Protein AF-A0A2D5QHW6-F1 (afdb_monomer_lite)

Sequence (62 aa):
TIDGQPGSPKKMLMFANNRTSPNCCPGTFSTSTGCVCTTENQRDFIAGRGDIVNGVKDEIEV

pLDDT: mean 83.82, std 16.3, range [33.31, 97.88]

Foldseek 3Di:
DQQPDVPDDDDPDSLPPWDAAQVLPPEPAHDPHHHTNDDPSNVVVVVVVVVPDPDPPDDPDD

Structure (mmCIF, N/CA/C/O backbone):
data_AF-A0A2D5QHW6-F1
#
_entry.id   AF-A0A2D5QHW6-F1
#
loop_
_atom_site.group_PDB
_atom_site.id
_atom_site.type_symbol
_atom_site.label_atom_id
_atom_site.label_alt_id
_atom_site.label_comp_id
_atom_site.label_asym_id
_atom_site.label_entity_id
_atom_site.label_seq_id
_atom_site.pdbx_PDB_ins_code
_atom_site.Cartn_x
_atom_site.Cartn_y
_atom_site.Cartn_z
_atom_site.occupancy
_atom_site.B_iso_or_equiv
_atom_site.auth_seq_id
_atom_site.auth_comp_id
_atom_site.auth_asym_id
_atom_site.auth_atom_id
_atom_site.pdbx_PDB_model_num
ATOM 1 N N . THR A 1 1 ? -8.699 -6.122 2.817 1.00 78.31 1 THR A N 1
ATOM 2 C CA . THR A 1 1 ? -7.520 -5.251 2.619 1.00 78.31 1 THR A CA 1
ATOM 3 C C . THR A 1 1 ? -7.142 -4.642 3.954 1.00 78.31 1 THR A C 1
ATOM 5 O O . THR A 1 1 ? -8.021 -4.547 4.794 1.00 78.31 1 THR A O 1
ATOM 8 N N . ILE A 1 2 ? -5.867 -4.334 4.211 1.00 88.81 2 ILE A N 1
ATOM 9 C CA . ILE A 1 2 ? -5.456 -3.676 5.467 1.00 88.81 2 ILE A CA 1
ATOM 10 C C . ILE A 1 2 ? -5.597 -2.180 5.217 1.00 88.81 2 ILE A C 1
ATOM 12 O O . ILE A 1 2 ? -4.885 -1.684 4.354 1.00 88.81 2 ILE A O 1
ATOM 16 N N . ASP A 1 3 ? -6.548 -1.503 5.854 1.00 88.81 3 ASP A N 1
ATOM 17 C CA . ASP A 1 3 ? -6.974 -0.146 5.468 1.00 88.81 3 ASP A CA 1
ATOM 18 C C . ASP A 1 3 ? -7.324 0.781 6.644 1.00 88.81 3 ASP A C 1
ATOM 20 O O . ASP A 1 3 ? -7.784 1.894 6.427 1.00 88.81 3 ASP A O 1
ATOM 24 N N . GLY A 1 4 ? -7.087 0.338 7.881 1.00 86.12 4 GLY A N 1
ATOM 25 C CA . GLY A 1 4 ? -7.317 1.144 9.081 1.00 86.12 4 GLY A CA 1
ATOM 26 C C . GLY A 1 4 ? -8.744 1.121 9.631 1.00 86.12 4 GLY A C 1
ATOM 27 O O . GLY A 1 4 ? -8.965 1.690 10.697 1.00 86.12 4 GLY A O 1
ATOM 28 N N . GLN A 1 5 ? -9.691 0.444 8.973 1.00 89.94 5 GLN A N 1
ATOM 29 C CA . GLN A 1 5 ? -11.072 0.354 9.455 1.00 89.94 5 GLN A CA 1
ATOM 30 C C . GLN A 1 5 ? -11.223 -0.632 10.630 1.00 89.94 5 GLN A C 1
ATOM 32 O O . GLN A 1 5 ? -10.561 -1.682 10.654 1.00 89.94 5 GLN A O 1
ATOM 37 N N . PRO A 1 6 ? -12.113 -0.355 11.603 1.00 87.50 6 PRO A N 1
ATOM 38 C CA . PRO A 1 6 ? -12.479 -1.323 12.632 1.00 87.50 6 PRO A CA 1
ATOM 39 C C . PRO A 1 6 ? -13.005 -2.619 11.998 1.00 87.50 6 PRO A C 1
ATOM 41 O O . PRO A 1 6 ? -13.899 -2.600 11.161 1.00 87.50 6 PRO A O 1
ATOM 44 N N . GLY A 1 7 ? -12.433 -3.763 12.381 1.00 87.94 7 GLY A N 1
ATOM 45 C CA . GLY A 1 7 ? -12.815 -5.075 11.838 1.00 87.94 7 GLY A CA 1
ATOM 46 C C . GLY A 1 7 ? -12.074 -5.500 10.565 1.00 87.94 7 GLY A C 1
ATOM 47 O O . GLY A 1 7 ? -12.158 -6.670 10.189 1.00 87.94 7 GLY A O 1
ATOM 48 N N . SER A 1 8 ? -11.281 -4.622 9.941 1.00 88.19 8 SER A N 1
ATOM 49 C CA . SER A 1 8 ? -10.412 -5.029 8.833 1.00 88.19 8 SER A CA 1
ATOM 50 C C . SER A 1 8 ? -9.312 -5.997 9.296 1.00 88.19 8 SER A C 1
ATOM 52 O O . SER A 1 8 ? -8.823 -5.901 10.430 1.00 88.19 8 SER A O 1
ATOM 54 N N . PRO A 1 9 ? -8.863 -6.927 8.425 1.00 88.19 9 PRO A N 1
ATOM 55 C CA . PRO A 1 9 ? -7.733 -7.796 8.727 1.00 88.19 9 PRO A CA 1
ATOM 56 C C . PRO A 1 9 ? -6.489 -6.987 9.113 1.00 88.19 9 PRO A C 1
ATOM 58 O O . PRO A 1 9 ? -6.252 -5.903 8.582 1.00 88.19 9 PRO A O 1
ATOM 61 N N . LYS A 1 10 ? -5.662 -7.540 10.006 1.00 89.31 10 LYS A N 1
ATOM 62 C CA . LYS A 1 10 ? -4.416 -6.917 10.482 1.00 89.31 10 LYS A CA 1
ATOM 63 C C . LYS A 1 10 ? -3.205 -7.728 10.019 1.00 89.31 10 LYS A C 1
ATOM 65 O O . LYS A 1 10 ? -3.229 -8.960 10.053 1.00 89.31 10 LYS A O 1
ATOM 70 N N . LYS A 1 11 ? -2.144 -7.043 9.590 1.00 90.75 11 LYS A N 1
ATOM 71 C CA . LYS A 1 11 ? -0.845 -7.618 9.193 1.00 90.75 11 LYS A CA 1
ATOM 72 C C . LYS A 1 11 ? 0.276 -6.638 9.546 1.00 90.75 11 LYS A C 1
ATOM 74 O O . LYS A 1 11 ? 0.024 -5.442 9.642 1.00 90.75 11 LYS A O 1
ATOM 79 N N . MET A 1 12 ? 1.503 -7.145 9.692 1.00 89.12 12 MET A N 1
ATOM 80 C CA . MET A 1 12 ? 2.687 -6.307 9.948 1.00 89.12 12 MET A CA 1
ATOM 81 C C . MET A 1 12 ? 3.011 -5.384 8.766 1.00 89.12 12 MET A C 1
ATOM 83 O O . MET A 1 12 ? 3.416 -4.246 8.966 1.00 89.12 12 MET A O 1
ATOM 87 N N . LEU A 1 13 ? 2.791 -5.860 7.535 1.00 89.62 13 LEU A N 1
ATOM 88 C CA . LEU A 1 13 ? 2.929 -5.067 6.318 1.00 89.62 13 LEU A CA 1
ATOM 89 C C . LEU A 1 13 ? 1.546 -4.682 5.784 1.00 89.62 13 LEU A C 1
ATOM 91 O O . LEU A 1 13 ? 0.762 -5.546 5.389 1.00 89.62 13 LEU A O 1
ATOM 95 N N . MET A 1 14 ? 1.281 -3.378 5.730 1.00 90.19 14 MET A N 1
ATOM 96 C CA . MET A 1 14 ? 0.028 -2.794 5.234 1.00 90.19 14 MET A CA 1
ATOM 97 C C . MET A 1 14 ? -0.334 -3.278 3.819 1.00 90.19 14 MET A C 1
ATOM 99 O O . MET A 1 14 ? -1.483 -3.613 3.543 1.00 90.19 14 MET A O 1
ATOM 103 N N . PHE A 1 15 ? 0.660 -3.374 2.932 1.00 93.25 15 PHE A N 1
ATOM 104 C CA . PHE A 1 15 ? 0.464 -3.710 1.519 1.00 93.25 15 PHE A CA 1
ATOM 105 C C . PHE A 1 15 ? 0.547 -5.206 1.200 1.00 93.25 15 PHE A C 1
ATOM 107 O O . PHE A 1 15 ? 0.587 -5.575 0.030 1.00 93.25 15 PHE A O 1
ATOM 114 N N . ALA A 1 16 ? 0.554 -6.084 2.211 1.00 91.25 16 ALA A N 1
ATOM 115 C CA . ALA A 1 16 ? 0.771 -7.525 2.028 1.00 91.25 16 ALA A CA 1
ATOM 116 C C . ALA A 1 16 ? -0.219 -8.202 1.059 1.00 91.25 16 ALA A C 1
ATOM 118 O O . ALA A 1 16 ? 0.106 -9.230 0.477 1.00 91.25 16 ALA A O 1
ATOM 119 N N . ASN A 1 17 ? -1.417 -7.632 0.891 1.00 91.00 17 ASN A N 1
ATOM 120 C CA . ASN A 1 17 ? -2.475 -8.176 0.033 1.00 91.00 17 ASN A CA 1
ATOM 121 C C . ASN A 1 17 ? -2.755 -7.305 -1.203 1.00 91.00 17 ASN A C 1
ATOM 123 O O . ASN A 1 17 ? -3.728 -7.547 -1.919 1.00 91.00 17 ASN A O 1
ATOM 127 N N . ASN A 1 18 ? -1.966 -6.256 -1.429 1.00 93.69 18 ASN A N 1
ATOM 128 C CA . ASN A 1 18 ? -2.159 -5.377 -2.572 1.00 93.69 18 ASN A CA 1
ATOM 129 C C . ASN A 1 18 ? -1.570 -6.022 -3.829 1.00 93.69 18 ASN A C 1
ATOM 131 O O . ASN A 1 18 ? -0.504 -6.635 -3.800 1.00 93.69 18 ASN A O 1
ATOM 135 N N . ARG A 1 19 ? -2.271 -5.864 -4.955 1.00 95.38 19 ARG A N 1
ATOM 136 C CA . ARG A 1 19 ? -1.704 -6.190 -6.265 1.00 95.38 19 ARG A CA 1
ATOM 137 C C . ARG A 1 19 ? -0.653 -5.142 -6.627 1.00 95.38 19 ARG A C 1
ATOM 139 O O . ARG A 1 19 ? -0.790 -3.978 -6.251 1.00 95.38 19 ARG A O 1
ATOM 146 N N . THR A 1 20 ? 0.334 -5.551 -7.412 1.00 96.62 20 THR A N 1
ATOM 147 C CA . THR A 1 20 ? 1.306 -4.643 -8.023 1.00 96.62 20 THR A CA 1
ATOM 148 C C . THR A 1 20 ? 1.219 -4.768 -9.537 1.00 96.62 20 THR A C 1
ATOM 150 O O . THR A 1 20 ? 1.161 -5.879 -10.064 1.00 96.62 20 THR A O 1
ATOM 153 N N . SER A 1 21 ? 1.161 -3.635 -10.236 1.00 97.50 21 SER A N 1
ATOM 154 C CA . SER A 1 21 ? 1.099 -3.582 -11.697 1.00 97.50 21 SER A CA 1
ATOM 155 C C . SER A 1 21 ? 1.585 -2.222 -12.207 1.00 97.50 21 SER A C 1
ATOM 157 O O . SER A 1 21 ? 1.374 -1.215 -11.525 1.00 97.50 21 SER A O 1
ATOM 159 N N . PRO A 1 22 ? 2.162 -2.139 -13.421 1.00 96.81 22 PRO A N 1
ATOM 160 C CA . PRO A 1 22 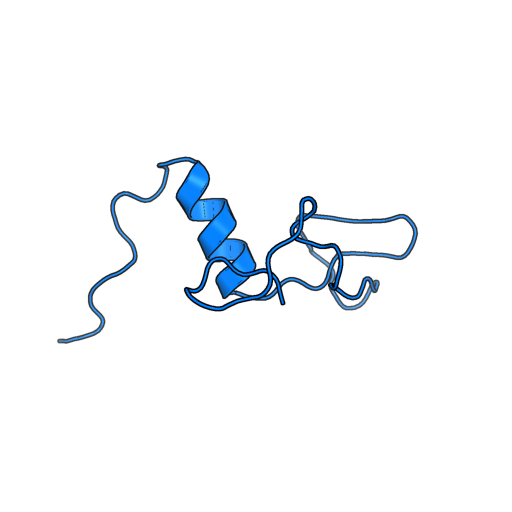? 2.422 -0.857 -14.077 1.00 96.81 22 PRO A CA 1
ATOM 161 C C . PRO A 1 22 ? 1.152 -0.0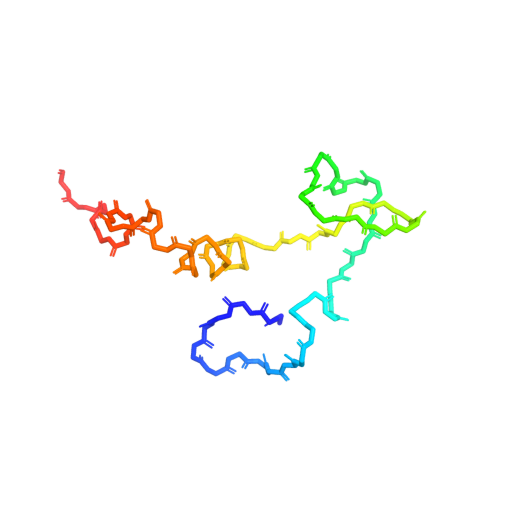12 -14.268 1.00 96.81 22 PRO A C 1
ATOM 163 O O . PRO A 1 22 ? 1.223 1.211 -14.244 1.00 96.81 22 PRO A O 1
ATOM 166 N N . ASN A 1 23 ? -0.022 -0.649 -14.367 1.00 97.25 23 ASN A N 1
ATOM 167 C CA . ASN A 1 23 ? -1.311 0.041 -14.513 1.00 97.25 23 ASN A CA 1
ATOM 168 C C . ASN A 1 23 ? -1.726 0.834 -13.265 1.00 97.25 23 ASN A C 1
ATOM 170 O O . ASN A 1 23 ? -2.638 1.648 -13.332 1.00 97.25 23 ASN A O 1
ATOM 174 N N . CYS A 1 24 ? -1.086 0.584 -12.123 1.00 95.38 24 CYS A N 1
ATOM 175 C CA . CYS A 1 24 ? -1.352 1.295 -10.875 1.00 95.38 24 CYS A CA 1
ATOM 176 C C . CYS A 1 24 ? -0.416 2.492 -10.670 1.00 95.38 24 CYS A C 1
ATOM 178 O O . CYS A 1 24 ? -0.357 3.040 -9.571 1.00 95.38 24 CYS A O 1
ATOM 180 N N . CYS A 1 25 ? 0.349 2.867 -11.699 1.00 95.12 25 CYS A N 1
ATOM 181 C CA . CYS A 1 25 ? 1.242 4.013 -11.675 1.00 95.12 25 CYS A CA 1
ATOM 182 C C . CYS A 1 25 ? 0.561 5.277 -12.245 1.00 95.12 25 CYS A C 1
ATOM 184 O O . CYS A 1 25 ? -0.234 5.166 -13.177 1.00 95.12 25 CYS A O 1
ATOM 186 N N . PRO A 1 26 ? 0.905 6.478 -11.741 1.00 92.31 26 PRO A N 1
ATOM 187 C CA . PRO A 1 26 ? 1.881 6.734 -10.680 1.00 92.31 26 PRO A CA 1
ATOM 188 C C . PRO A 1 26 ? 1.354 6.315 -9.298 1.00 92.31 26 PRO A C 1
ATOM 190 O O . PRO A 1 26 ? 0.201 6.558 -8.958 1.00 92.31 26 PRO A O 1
ATOM 193 N N . GLY A 1 27 ? 2.212 5.689 -8.492 1.00 90.44 27 GLY A N 1
ATOM 194 C CA . GLY A 1 27 ? 1.887 5.275 -7.128 1.00 90.44 27 GLY A CA 1
ATOM 195 C C . GLY A 1 27 ? 3.057 5.534 -6.184 1.00 90.44 27 GLY A C 1
ATOM 196 O O . GLY A 1 27 ? 4.212 5.399 -6.577 1.00 90.44 27 GLY A O 1
ATOM 197 N N . THR A 1 28 ? 2.759 5.908 -4.937 1.00 91.81 28 THR A N 1
ATOM 198 C CA . THR A 1 28 ? 3.761 6.277 -3.915 1.00 91.81 28 THR A CA 1
ATOM 199 C C . THR A 1 28 ? 4.686 5.122 -3.530 1.00 91.81 28 THR A C 1
ATOM 201 O O . THR A 1 28 ? 5.832 5.345 -3.155 1.00 91.81 28 THR A O 1
ATOM 204 N N . PHE A 1 29 ? 4.195 3.885 -3.623 1.00 93.56 29 PHE A N 1
ATOM 205 C CA . PHE A 1 29 ? 4.950 2.677 -3.309 1.00 93.56 29 PHE A CA 1
ATOM 206 C C . PHE A 1 29 ? 5.079 1.809 -4.555 1.00 93.56 29 PHE A C 1
ATOM 208 O O . PHE A 1 29 ? 4.120 1.642 -5.313 1.00 93.56 29 PHE A O 1
ATOM 215 N N . SER A 1 30 ? 6.255 1.222 -4.742 1.00 95.69 30 SER A N 1
ATOM 216 C CA . SER A 1 30 ? 6.588 0.402 -5.900 1.00 95.69 30 SER A CA 1
ATOM 217 C C . SER A 1 30 ? 7.294 -0.886 -5.489 1.00 95.69 30 SER A C 1
ATOM 219 O O . SER A 1 30 ? 7.818 -1.026 -4.384 1.00 95.69 30 SER A O 1
ATOM 221 N N . THR A 1 31 ? 7.267 -1.852 -6.398 1.00 94.19 31 THR A N 1
ATOM 222 C CA . THR A 1 31 ? 8.068 -3.077 -6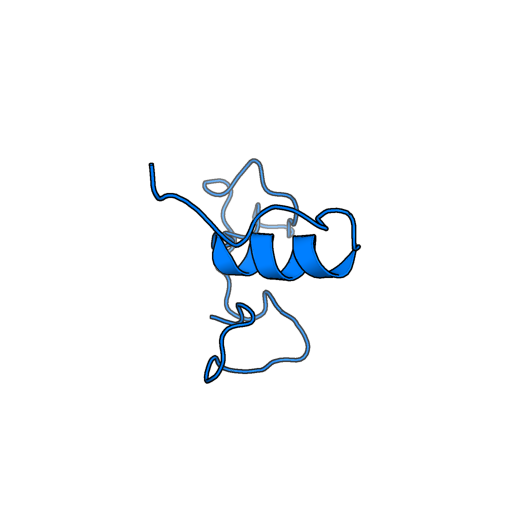.344 1.00 94.19 31 THR A CA 1
ATOM 223 C C . THR A 1 31 ? 8.756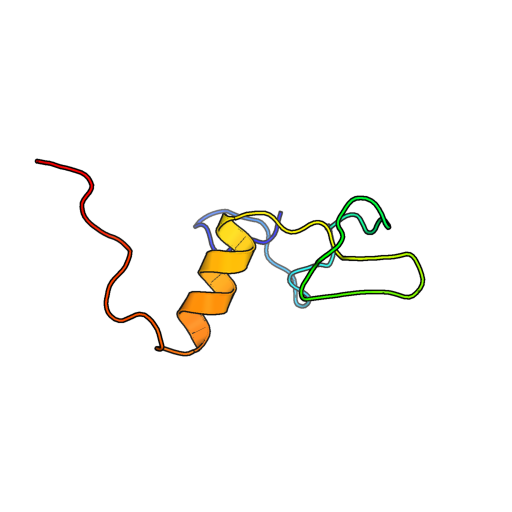 -3.264 -7.698 1.00 94.19 31 THR A C 1
ATOM 225 O O . THR A 1 31 ? 8.528 -2.483 -8.624 1.00 94.19 31 THR A O 1
ATOM 228 N N . SER A 1 32 ? 9.554 -4.323 -7.856 1.00 95.38 32 SER A N 1
ATOM 229 C CA . SER A 1 32 ? 10.209 -4.638 -9.134 1.00 95.38 32 SER A CA 1
ATOM 230 C C . SER A 1 32 ? 9.238 -4.872 -10.301 1.00 95.38 32 SER A C 1
ATOM 232 O O . SER A 1 32 ? 9.664 -4.822 -11.450 1.00 95.38 32 SER A O 1
ATOM 234 N N . THR A 1 33 ? 7.946 -5.103 -10.037 1.00 95.75 33 THR A N 1
ATOM 235 C CA . THR A 1 33 ? 6.929 -5.389 -11.064 1.00 95.75 33 THR A CA 1
ATOM 236 C C . THR A 1 33 ? 5.939 -4.243 -11.316 1.00 95.75 33 THR A C 1
ATOM 238 O O . THR A 1 33 ? 4.993 -4.417 -12.083 1.00 95.75 33 THR A O 1
ATOM 241 N N . GLY A 1 34 ? 6.128 -3.066 -10.705 1.00 96.62 34 GLY A N 1
ATOM 242 C CA . GLY A 1 34 ? 5.277 -1.883 -10.911 1.00 96.62 34 GLY A CA 1
ATOM 243 C C . GLY A 1 34 ? 4.880 -1.180 -9.611 1.00 96.62 34 GLY A C 1
ATOM 244 O O . GLY A 1 34 ? 5.506 -1.378 -8.568 1.00 96.62 34 GLY A O 1
ATOM 245 N N . CYS A 1 35 ? 3.821 -0.372 -9.654 1.00 97.88 35 CYS A N 1
ATOM 246 C CA . CYS A 1 35 ? 3.315 0.347 -8.483 1.00 97.88 35 CYS A CA 1
ATOM 247 C C . CYS A 1 35 ? 2.312 -0.496 -7.686 1.00 97.88 35 CYS A C 1
ATOM 249 O O . CYS A 1 35 ? 1.559 -1.297 -8.248 1.00 97.88 35 CYS A O 1
ATOM 251 N N . VAL A 1 36 ? 2.282 -0.297 -6.370 1.00 96.62 36 VAL A N 1
ATOM 252 C CA . VAL A 1 36 ? 1.311 -0.938 -5.477 1.00 96.62 36 VAL A CA 1
ATOM 253 C C . VAL A 1 36 ? -0.062 -0.301 -5.688 1.00 96.62 36 VAL A C 1
ATOM 255 O O . VAL A 1 36 ? -0.245 0.900 -5.484 1.00 96.62 36 VAL A O 1
ATOM 258 N N . CYS A 1 37 ? -1.051 -1.111 -6.056 1.00 95.56 37 CYS A N 1
ATOM 259 C CA . CYS A 1 37 ? -2.428 -0.671 -6.255 1.00 95.56 37 CYS A CA 1
ATOM 260 C C . CYS A 1 37 ? -3.098 -0.429 -4.894 1.00 95.56 37 CYS A C 1
ATOM 262 O O . CYS A 1 37 ? -3.639 -1.362 -4.301 1.00 95.56 37 CYS A O 1
ATOM 264 N N . THR A 1 38 ? -3.020 0.793 -4.364 1.00 94.44 38 THR A N 1
ATOM 265 C CA . THR A 1 38 ? -3.602 1.164 -3.059 1.00 94.44 38 THR A CA 1
ATOM 266 C C . THR A 1 38 ? -5.074 1.558 -3.168 1.00 94.44 38 THR A C 1
ATOM 268 O O . THR A 1 38 ? -5.522 2.053 -4.205 1.00 94.44 38 THR A O 1
ATOM 271 N N . THR A 1 39 ? -5.834 1.385 -2.086 1.00 92.56 39 THR A N 1
ATOM 272 C CA . THR A 1 39 ? -7.181 1.967 -1.964 1.00 92.56 39 THR A CA 1
ATOM 273 C C . THR A 1 39 ? -7.127 3.339 -1.293 1.00 92.56 39 THR A C 1
ATOM 275 O O . THR A 1 39 ? -6.125 3.702 -0.679 1.00 92.56 39 THR A O 1
ATOM 278 N N . GLU A 1 40 ? -8.208 4.105 -1.403 1.00 91.19 40 GLU A N 1
ATOM 279 C CA . GLU A 1 40 ? -8.336 5.421 -0.769 1.00 91.19 40 GLU A CA 1
ATOM 280 C C . GLU A 1 40 ? -8.207 5.345 0.754 1.00 91.19 40 GLU A C 1
ATOM 282 O O . GLU A 1 40 ? -7.318 5.977 1.310 1.00 91.19 40 GLU A O 1
ATOM 287 N N . ASN A 1 41 ? -8.945 4.441 1.405 1.00 91.06 41 ASN A N 1
ATOM 288 C CA . ASN A 1 41 ? -8.827 4.206 2.849 1.00 91.06 41 ASN A CA 1
ATOM 289 C C . ASN A 1 41 ? -7.384 3.922 3.297 1.00 91.06 41 ASN A C 1
ATOM 291 O O . ASN A 1 41 ? -6.958 4.387 4.349 1.00 91.06 41 ASN A O 1
ATOM 295 N N . GLN A 1 42 ? -6.602 3.180 2.499 1.00 92.62 42 GLN A N 1
ATOM 296 C CA . GLN A 1 42 ? -5.196 2.924 2.823 1.00 92.62 42 GLN A CA 1
ATOM 297 C C . GLN A 1 42 ? -4.352 4.197 2.767 1.00 92.62 42 GLN A C 1
ATOM 299 O O . GLN A 1 42 ? -3.470 4.373 3.608 1.00 92.62 42 GLN A O 1
ATOM 304 N N . ARG A 1 43 ? -4.604 5.063 1.779 1.00 91.00 43 ARG A N 1
ATOM 305 C CA . ARG A 1 43 ? -3.906 6.345 1.634 1.00 91.00 43 ARG A CA 1
ATOM 306 C C . ARG A 1 43 ? -4.266 7.280 2.780 1.00 91.00 43 ARG A C 1
ATOM 308 O O . ARG A 1 43 ? -3.357 7.797 3.421 1.00 91.00 43 ARG A O 1
ATOM 315 N N . ASP A 1 44 ? -5.547 7.390 3.107 1.00 89.75 44 ASP A N 1
ATOM 316 C CA . ASP A 1 44 ? -6.035 8.186 4.233 1.00 89.75 44 ASP A CA 1
ATOM 317 C C . ASP A 1 44 ? -5.455 7.714 5.564 1.00 89.75 44 ASP A C 1
ATOM 319 O O . ASP A 1 44 ? -4.996 8.516 6.375 1.00 89.75 44 ASP A O 1
ATOM 323 N N . PHE A 1 45 ? -5.440 6.398 5.787 1.00 88.75 45 PHE A N 1
ATOM 324 C CA . PHE A 1 45 ? -4.911 5.823 7.016 1.00 88.75 45 PHE A CA 1
ATOM 325 C C . PHE A 1 45 ? -3.407 6.071 7.180 1.00 88.75 45 PHE A C 1
ATOM 327 O O . PHE A 1 45 ? -2.929 6.196 8.304 1.00 88.75 45 PHE A O 1
ATOM 334 N N . ILE A 1 46 ? -2.646 6.144 6.082 1.00 88.88 46 ILE A N 1
ATOM 335 C CA . ILE A 1 46 ? -1.223 6.508 6.116 1.00 88.88 46 ILE A CA 1
ATOM 336 C C . ILE A 1 46 ? -1.055 8.021 6.298 1.00 88.88 46 ILE A C 1
ATOM 338 O O . ILE A 1 46 ? -0.232 8.432 7.114 1.00 88.88 46 ILE A O 1
ATOM 342 N N . ALA A 1 47 ? -1.838 8.840 5.590 1.00 87.06 47 ALA A N 1
ATOM 343 C CA . ALA A 1 47 ? -1.793 10.300 5.689 1.00 87.06 47 ALA A CA 1
ATOM 344 C C . ALA A 1 47 ? -2.107 10.791 7.113 1.00 87.06 47 ALA A C 1
ATOM 346 O O . ALA A 1 47 ? -1.428 11.682 7.624 1.00 87.06 47 ALA A O 1
ATOM 347 N N . GLY A 1 48 ? -3.054 10.141 7.796 1.00 84.75 48 GLY A N 1
ATOM 348 C CA . GLY A 1 48 ? -3.405 10.431 9.187 1.00 84.75 48 GLY A CA 1
ATOM 349 C C . GLY A 1 48 ? -2.337 10.065 10.228 1.00 84.75 48 GLY A C 1
ATOM 350 O O . GLY A 1 48 ? -2.511 10.392 11.392 1.00 84.7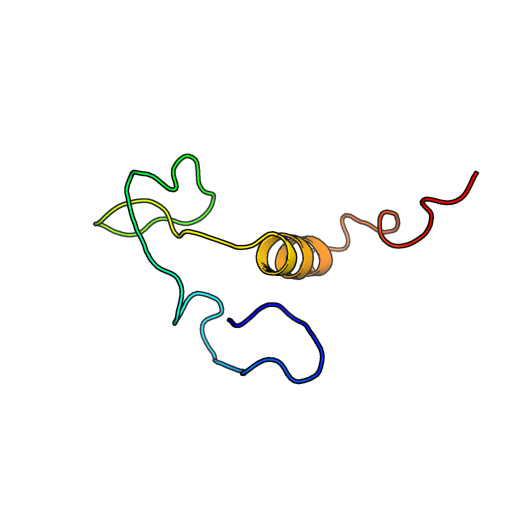5 48 GLY A O 1
ATOM 351 N N . ARG A 1 49 ? -1.227 9.402 9.860 1.00 84.94 49 ARG A N 1
ATOM 352 C CA . ARG A 1 49 ? -0.133 9.077 10.805 1.00 84.94 49 ARG A CA 1
ATOM 353 C C . ARG A 1 49 ? 0.888 10.195 10.988 1.00 84.94 49 ARG A C 1
ATOM 355 O O . ARG A 1 49 ? 1.715 10.103 11.887 1.00 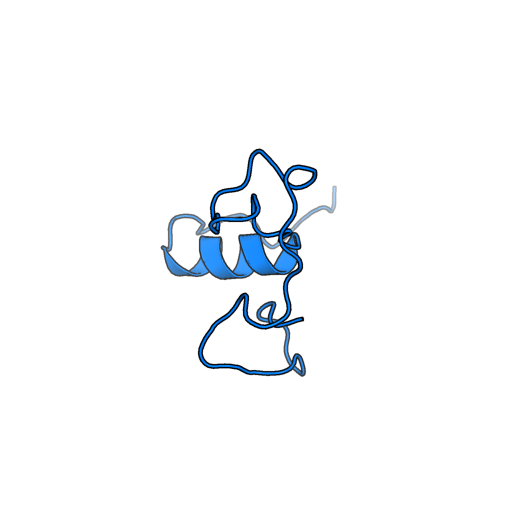84.94 49 ARG A O 1
ATOM 362 N N . GLY A 1 50 ? 0.893 11.181 10.095 1.00 77.25 50 GLY A N 1
ATOM 363 C CA . GLY A 1 50 ? 1.869 12.269 10.109 1.00 77.25 50 GLY A CA 1
ATOM 364 C C . GLY A 1 50 ? 1.388 13.547 10.795 1.00 77.25 50 GLY A C 1
ATOM 365 O O . GLY A 1 50 ? 2.103 14.537 10.707 1.00 77.25 50 GLY A O 1
ATOM 366 N N . ASP A 1 51 ? 0.183 13.563 11.384 1.00 65.19 51 ASP A N 1
ATOM 367 C CA . ASP A 1 51 ? -0.483 14.756 11.946 1.00 65.19 51 ASP A CA 1
ATOM 368 C C . ASP A 1 51 ? -0.487 15.995 11.020 1.00 65.19 51 ASP A C 1
ATOM 370 O O . ASP A 1 51 ? -0.638 17.129 11.466 1.00 65.19 51 ASP A O 1
ATOM 374 N N . ILE A 1 52 ? -0.376 15.804 9.698 1.00 61.38 52 ILE A N 1
ATOM 375 C CA . ILE A 1 52 ? -0.439 16.905 8.715 1.00 61.38 52 ILE A CA 1
ATOM 376 C C . ILE A 1 52 ? -1.902 17.338 8.467 1.00 61.38 52 ILE A C 1
ATOM 378 O O . ILE A 1 52 ? -2.160 18.379 7.872 1.00 61.38 52 ILE A O 1
ATOM 382 N N . VAL A 1 53 ? -2.879 16.566 8.955 1.00 57.12 53 VAL A N 1
ATOM 383 C CA . VAL A 1 53 ? -4.319 16.769 8.731 1.00 57.12 53 VAL A CA 1
ATOM 384 C C . VAL A 1 53 ? -5.103 16.838 10.045 1.00 57.12 53 VAL A C 1
ATOM 386 O O . VAL A 1 53 ? -6.002 16.041 10.289 1.00 57.12 53 VAL A O 1
ATOM 389 N N . ASN A 1 54 ? -4.843 17.853 10.870 1.00 52.66 54 ASN A N 1
ATOM 390 C CA . ASN A 1 54 ? -5.904 18.394 11.730 1.00 52.66 54 ASN A CA 1
ATOM 391 C C . ASN A 1 54 ? -6.945 19.116 10.850 1.00 52.66 54 ASN A C 1
ATOM 393 O O . ASN A 1 54 ? -7.036 20.341 10.901 1.00 52.66 54 ASN A O 1
ATOM 397 N N . GLY A 1 55 ? -7.682 18.399 9.990 1.00 52.75 55 GLY A N 1
ATOM 398 C CA . GLY A 1 55 ? -8.756 19.055 9.237 1.00 52.75 55 GLY A CA 1
ATOM 399 C C . GLY A 1 55 ? -9.267 18.451 7.937 1.00 52.75 55 GLY A C 1
ATOM 400 O O . GLY A 1 55 ? -9.605 19.241 7.071 1.00 52.75 55 GLY A O 1
ATOM 401 N N . VAL A 1 56 ? -9.372 17.130 7.750 1.00 58.31 56 VAL A N 1
ATOM 402 C CA . VAL A 1 56 ? -10.282 16.617 6.697 1.00 58.31 56 VAL A CA 1
ATOM 403 C C . VAL A 1 56 ? -10.836 15.242 7.064 1.00 58.31 56 VAL A C 1
ATOM 405 O O . VAL A 1 56 ? -10.465 14.268 6.426 1.00 58.31 56 VAL A O 1
ATOM 408 N N . LYS A 1 57 ? -11.688 15.149 8.092 1.00 52.44 57 LYS A N 1
ATOM 409 C CA . LYS A 1 57 ? -12.741 14.117 8.225 1.00 52.44 57 LYS A CA 1
ATOM 410 C C . LYS A 1 57 ? -13.802 14.637 9.190 1.00 52.44 57 LYS A C 1
ATOM 412 O O . LYS A 1 57 ? -13.814 14.214 10.331 1.00 52.44 57 LYS A O 1
ATOM 417 N N . ASP A 1 58 ? -14.568 15.629 8.753 1.00 50.25 58 ASP A N 1
ATOM 418 C CA . ASP A 1 58 ? -16.009 15.757 8.995 1.00 50.25 58 ASP A CA 1
ATOM 419 C C . ASP A 1 58 ? -16.523 16.941 8.155 1.00 50.25 58 ASP A C 1
ATOM 421 O O . ASP A 1 58 ? -15.818 17.931 7.992 1.00 50.25 58 ASP A O 1
ATOM 425 N N . GLU A 1 59 ? -17.732 16.785 7.611 1.00 45.16 59 GLU A N 1
ATOM 426 C CA . GLU A 1 59 ? -18.525 17.754 6.828 1.00 45.16 59 GLU A CA 1
ATOM 427 C C . GLU A 1 59 ? -18.286 17.802 5.300 1.00 45.16 59 GLU A C 1
ATOM 429 O O . GLU A 1 59 ? -17.590 18.648 4.745 1.00 45.16 59 GLU A O 1
ATOM 434 N N . ILE A 1 60 ? -19.008 16.930 4.581 1.00 62.47 60 ILE A N 1
ATOM 435 C CA . ILE A 1 60 ? -19.947 17.453 3.578 1.00 62.47 60 ILE A CA 1
ATOM 436 C C . ILE A 1 60 ? -21.332 17.447 4.236 1.00 62.47 60 ILE A C 1
ATOM 438 O O . ILE A 1 60 ? -21.968 16.397 4.276 1.00 62.47 60 ILE A O 1
ATOM 442 N N . GLU A 1 61 ? -21.781 18.606 4.727 1.00 33.31 61 GLU A N 1
ATOM 443 C CA . GLU A 1 61 ? -23.198 18.996 4.780 1.00 33.31 61 GLU A CA 1
ATOM 444 C C . GLU A 1 61 ? -23.322 20.540 4.860 1.00 33.31 61 GLU A C 1
ATOM 446 O O . GLU A 1 61 ? -22.819 21.147 5.800 1.00 33.31 61 GLU A O 1
ATOM 451 N N . VAL A 1 62 ? -24.021 21.116 3.862 1.00 39.88 62 VAL A N 1
ATOM 452 C CA . VAL A 1 62 ? -24.360 22.539 3.561 1.00 39.88 62 VAL A CA 1
ATOM 453 C C . VAL A 1 62 ? -23.269 23.421 2.942 1.00 39.88 62 VAL A C 1
ATOM 455 O O . VAL A 1 62 ? -22.401 23.955 3.660 1.00 39.88 62 VAL A O 1
#

Radius of gyration: 13.63 Å; chains: 1; bounding box: 35×31×27 Å

Secondary structure (DSSP, 8-state):
---S-TT----SSTTTT--EEGGG-S-SSEETTEEE---HHHHHHHHTTTT--TT-SS----